Protein AF-A0A1F7YPP5-F1 (afdb_monomer_lite)

Organism: NCBI:txid1802500

Radius of gyration: 14.42 Å; chains: 1; bounding box: 36×29×38 Å

Sequence (121 aa):
MFKVLLLVLVIVVVASILSNGWLIFSPDFHYVAVKYGQMPGVHYLVVDLQESKTLFITSAEYDTPNDVKAGSFSPDSAKFAAVYHYSGPRTWIGVWDIKTGKLYTTRTRNHWTTSFSGVFY

Foldseek 3Di:
DVPLVVLLVVLVVVLVVVAPDDWAAQPVRQKIWGFDDDFQPIWTFIAGSNVRDTQETDDDPDPPGKDWDEKHAANVNQKIKIWIDDPAAKIKIWIAGSVNRDGPDIDIDSGDDHDCVPVRD

Secondary structure (DSSP, 8-state):
-HHHHHHHHHHHHHHHHH-SS--EE-TTSSEEEEEES-SS-BEEEEEETTTTEEEEE---SSSSS-EEEEEEE-TTSSEEEEEEE-SSS-EEEEEEETTT--EEEEEEESS-----TTT--

Structure (mmCIF, N/CA/C/O backbone):
data_AF-A0A1F7YPP5-F1
#
_entry.id   AF-A0A1F7YPP5-F1
#
loop_
_atom_site.group_PDB
_atom_site.id
_atom_site.type_symbol
_atom_site.label_atom_id
_atom_site.label_alt_id
_atom_site.label_comp_id
_atom_site.label_asym_id
_atom_site.label_entity_id
_atom_site.label_seq_id
_atom_site.pdbx_PDB_ins_code
_atom_site.Cartn_x
_atom_site.Cartn_y
_atom_site.Cartn_z
_atom_site.occupancy
_atom_site.B_iso_or_equiv
_atom_site.auth_seq_id
_atom_site.auth_comp_id
_atom_site.auth_asym_id
_atom_site.auth_atom_id
_atom_site.pdbx_PDB_model_num
ATOM 1 N N . MET A 1 1 ? -23.274 10.009 19.434 1.00 54.09 1 MET A N 1
ATOM 2 C CA . MET A 1 1 ? -23.164 9.018 18.337 1.00 54.09 1 MET A CA 1
ATOM 3 C C . MET A 1 1 ? -23.515 9.565 16.950 1.00 54.09 1 MET A C 1
ATOM 5 O O . MET A 1 1 ? -22.793 9.242 16.025 1.00 54.09 1 MET A O 1
ATOM 9 N N . PHE A 1 2 ? -24.521 10.433 16.767 1.00 44.00 2 PHE A N 1
ATOM 10 C CA . PHE A 1 2 ? -24.922 10.915 15.425 1.00 44.00 2 PHE A CA 1
ATOM 11 C C . PHE A 1 2 ? -23.927 11.840 14.682 1.00 44.00 2 PHE A C 1
ATOM 13 O O . PHE A 1 2 ? -23.939 11.875 13.457 1.00 44.00 2 PHE A O 1
ATOM 20 N N . LYS A 1 3 ? -23.045 12.575 15.378 1.00 42.25 3 LYS A N 1
ATOM 21 C CA . LYS A 1 3 ? -22.117 13.532 14.730 1.00 42.25 3 LYS A CA 1
ATOM 22 C C . LYS A 1 3 ? -20.931 12.883 14.000 1.00 42.25 3 LYS A C 1
ATOM 24 O O . LYS A 1 3 ? -20.472 13.434 13.009 1.00 42.25 3 LYS A O 1
ATOM 29 N N . VAL A 1 4 ? -20.452 11.730 14.472 1.00 50.81 4 VAL A N 1
ATOM 30 C CA . VAL A 1 4 ? -19.282 11.044 13.887 1.00 50.81 4 VAL A CA 1
ATOM 31 C C . VAL A 1 4 ? -19.657 10.390 12.556 1.00 50.81 4 VAL A C 1
ATOM 33 O O . VAL A 1 4 ? -18.947 10.551 11.572 1.00 50.81 4 VAL A O 1
ATOM 36 N N . LEU A 1 5 ? -20.837 9.762 12.491 1.00 50.28 5 LEU A N 1
ATOM 37 C CA . LEU A 1 5 ? -21.335 9.116 11.274 1.00 50.28 5 LEU A CA 1
ATOM 38 C C . LEU A 1 5 ? -21.503 10.107 10.107 1.00 50.28 5 LEU A C 1
ATOM 40 O O . LEU A 1 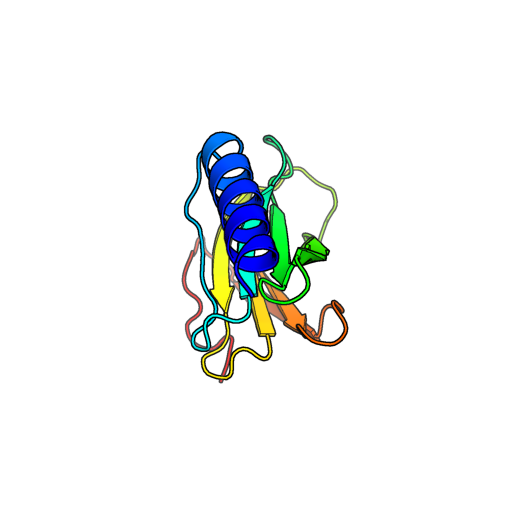5 ? -21.204 9.777 8.964 1.00 50.28 5 LEU A O 1
ATOM 44 N N . LEU A 1 6 ? -21.947 11.335 10.402 1.00 51.81 6 LEU A N 1
ATOM 45 C CA . LEU A 1 6 ? -22.148 12.375 9.391 1.00 51.81 6 LEU A CA 1
ATOM 46 C C . LEU A 1 6 ? -20.815 12.895 8.828 1.00 51.81 6 LEU A C 1
ATOM 48 O O . LEU A 1 6 ? -20.724 13.153 7.634 1.00 51.81 6 LEU A O 1
ATOM 52 N N . LEU A 1 7 ? -19.774 13.017 9.661 1.00 55.59 7 LEU A N 1
ATOM 53 C CA . LEU A 1 7 ? -18.461 13.508 9.229 1.00 55.59 7 LEU A CA 1
ATOM 54 C C . LEU A 1 7 ? -17.727 12.480 8.355 1.00 55.59 7 LEU A C 1
ATOM 56 O O . LEU A 1 7 ? -17.174 12.841 7.320 1.00 55.59 7 LEU A O 1
ATOM 60 N N . VAL A 1 8 ? -17.789 11.199 8.730 1.00 55.72 8 VAL A N 1
ATOM 61 C CA . VAL A 1 8 ? -17.232 10.088 7.941 1.00 55.72 8 VAL A CA 1
ATOM 62 C C . VAL A 1 8 ? -17.925 9.996 6.588 1.00 55.72 8 VAL A C 1
ATOM 64 O O . VAL A 1 8 ? -17.257 9.880 5.564 1.00 55.72 8 VAL A O 1
ATOM 67 N N . LEU A 1 9 ? -19.255 10.135 6.563 1.00 58.88 9 LEU A N 1
ATOM 68 C CA . LEU A 1 9 ? -20.013 10.183 5.319 1.00 58.88 9 LEU A CA 1
ATOM 69 C C . LEU A 1 9 ? -19.587 11.377 4.454 1.00 58.88 9 LEU A C 1
ATOM 71 O O . LEU A 1 9 ? -19.390 11.199 3.261 1.00 58.88 9 LEU A O 1
ATOM 75 N N . VAL A 1 10 ? -19.368 12.564 5.029 1.00 62.44 10 VAL A N 1
ATOM 76 C CA . VAL A 1 10 ? -18.877 13.732 4.275 1.00 62.44 10 VAL A CA 1
ATOM 77 C C . VAL A 1 10 ? -17.470 13.497 3.729 1.00 62.44 10 VAL A C 1
ATOM 79 O O . VAL A 1 10 ? -17.232 13.807 2.570 1.00 62.44 10 VAL A O 1
ATOM 82 N N . ILE A 1 11 ? -16.547 12.914 4.498 1.00 62.41 11 ILE A N 1
ATOM 83 C CA . ILE A 1 11 ? -15.185 12.629 4.020 1.00 62.41 11 ILE A CA 1
ATOM 84 C C . ILE A 1 11 ? -15.213 11.586 2.905 1.00 62.41 11 ILE A C 1
ATOM 86 O O . ILE A 1 11 ? -14.583 11.796 1.877 1.00 62.41 11 ILE A O 1
ATOM 90 N N . VAL A 1 12 ? -15.969 10.499 3.064 1.00 60.62 12 VAL A N 1
ATOM 91 C CA . VAL A 1 12 ? -16.088 9.448 2.044 1.00 60.62 12 VAL A CA 1
ATOM 92 C C . VAL A 1 12 ? -16.780 9.983 0.790 1.00 60.62 12 VAL A C 1
ATOM 94 O O . VAL A 1 12 ? -16.311 9.731 -0.316 1.00 60.62 12 VAL A O 1
ATOM 97 N N . VAL A 1 13 ? -17.842 10.780 0.944 1.00 62.81 13 VAL A N 1
ATOM 98 C CA . VAL A 1 13 ? -18.557 11.407 -0.173 1.00 62.81 13 VAL A CA 1
ATOM 99 C C . VAL A 1 13 ? -17.657 12.418 -0.881 1.00 62.81 13 VAL A C 1
ATOM 101 O O . VAL A 1 13 ? -17.483 12.314 -2.088 1.00 62.81 13 VAL A O 1
ATOM 104 N N . VAL A 1 14 ? -16.993 13.327 -0.166 1.00 63.53 14 VAL A N 1
ATOM 105 C CA . VAL A 1 14 ? -16.060 14.297 -0.764 1.00 63.53 14 VAL A CA 1
ATOM 106 C C . VAL A 1 14 ? -14.878 13.584 -1.421 1.00 63.53 14 VAL A C 1
ATOM 108 O O . VAL A 1 14 ? -14.535 13.900 -2.555 1.00 63.53 14 VAL A O 1
ATOM 111 N N . ALA A 1 15 ? -14.297 12.569 -0.782 1.00 60.03 15 ALA A N 1
ATOM 112 C CA . ALA A 1 15 ? -13.205 11.789 -1.355 1.00 60.03 15 ALA A CA 1
ATOM 113 C C . ALA A 1 15 ? -13.653 10.986 -2.590 1.00 60.03 15 ALA A C 1
ATOM 115 O O . ALA A 1 15 ? -12.881 10.856 -3.535 1.00 60.03 15 ALA A O 1
ATOM 116 N N . SER A 1 16 ? -14.901 10.511 -2.643 1.00 58.03 16 SER A N 1
ATOM 117 C CA . SER A 1 16 ? -15.481 9.864 -3.831 1.00 58.03 16 SER A CA 1
ATOM 118 C C . SER A 1 16 ? -15.852 10.844 -4.950 1.00 58.03 16 SER A C 1
ATOM 120 O O . SER A 1 16 ? -15.809 10.477 -6.115 1.00 58.03 16 SER A O 1
ATOM 122 N N . ILE A 1 17 ? -16.188 12.096 -4.620 1.00 58.41 17 ILE A N 1
ATOM 123 C CA . ILE A 1 17 ? -16.446 13.155 -5.609 1.00 58.41 17 ILE A CA 1
ATOM 124 C C . ILE A 1 17 ? -15.123 13.663 -6.201 1.00 58.41 17 ILE A C 1
ATOM 126 O O . ILE A 1 17 ? -15.062 14.015 -7.375 1.00 58.41 17 ILE A O 1
ATOM 130 N N . LEU A 1 18 ? -14.059 13.707 -5.392 1.00 54.12 18 LEU A N 1
ATOM 131 C CA . LEU A 1 18 ? -12.737 14.187 -5.801 1.00 54.12 18 LEU A CA 1
ATOM 132 C C . LEU A 1 18 ? -11.866 13.098 -6.437 1.00 54.12 18 LEU A C 1
ATOM 134 O O . LEU A 1 18 ? -11.007 13.407 -7.264 1.00 54.12 18 LEU A O 1
ATOM 138 N N . SER A 1 19 ? -12.066 11.832 -6.069 1.00 54.88 19 SER A N 1
ATOM 139 C CA . SER A 1 19 ? -11.422 10.711 -6.742 1.00 54.88 19 SER A CA 1
ATOM 140 C C . SER A 1 19 ? -12.327 10.227 -7.868 1.00 54.88 19 SER A C 1
ATOM 142 O O . SER A 1 19 ? -13.416 9.720 -7.642 1.00 54.88 19 SER A O 1
ATOM 144 N N . ASN A 1 20 ? -11.866 10.323 -9.113 1.00 56.19 20 ASN A N 1
ATOM 145 C CA . ASN A 1 20 ? -12.488 9.636 -10.252 1.00 56.19 20 ASN A CA 1
ATOM 146 C C . ASN A 1 20 ? -12.313 8.097 -10.145 1.00 56.19 20 ASN A C 1
ATOM 148 O O . ASN A 1 20 ? -11.962 7.437 -11.122 1.00 56.19 20 ASN A O 1
ATOM 152 N N . GLY A 1 21 ? -12.432 7.513 -8.947 1.00 59.75 21 GLY A N 1
ATOM 153 C CA . GLY A 1 21 ? -11.912 6.193 -8.624 1.00 59.75 21 GLY A CA 1
ATOM 154 C C . GLY A 1 21 ? -12.630 5.475 -7.483 1.00 59.75 21 GLY A C 1
ATOM 155 O O . GLY A 1 21 ? -13.349 6.050 -6.676 1.00 59.75 21 GLY A O 1
ATOM 156 N N . TRP A 1 22 ? -12.415 4.163 -7.462 1.00 70.00 22 TRP A N 1
ATOM 157 C CA . TRP A 1 22 ? -13.056 3.206 -6.571 1.00 70.00 22 TRP A CA 1
ATOM 158 C C . TRP A 1 22 ? -12.560 3.358 -5.129 1.00 70.00 22 TRP A C 1
ATOM 160 O O . TRP A 1 22 ? -11.351 3.376 -4.885 1.00 70.00 22 TRP A O 1
ATOM 170 N N . LEU A 1 23 ? -13.497 3.420 -4.182 1.00 87.56 23 LEU A N 1
ATOM 171 C CA . LEU A 1 23 ? -13.221 3.237 -2.758 1.00 87.56 23 LEU A CA 1
ATOM 172 C C . LEU A 1 23 ? -12.901 1.763 -2.498 1.00 87.56 23 LEU A C 1
ATOM 174 O O . LEU A 1 23 ? -13.597 0.878 -2.999 1.00 87.56 23 LEU A O 1
ATOM 178 N N . ILE A 1 24 ? -11.878 1.499 -1.692 1.00 92.62 24 ILE A N 1
ATOM 179 C CA . ILE A 1 24 ? -11.511 0.142 -1.282 1.00 92.62 24 ILE A CA 1
ATOM 180 C C . ILE A 1 24 ? -11.662 0.079 0.229 1.00 92.62 24 ILE A C 1
ATOM 182 O O . ILE A 1 24 ? -10.926 0.758 0.934 1.00 92.62 24 ILE A O 1
ATOM 186 N N . PHE A 1 25 ? -12.612 -0.702 0.731 1.00 94.44 25 PHE A N 1
ATOM 187 C CA . PHE A 1 25 ? -12.775 -0.909 2.169 1.00 94.44 25 PHE A CA 1
ATOM 188 C C . PHE A 1 25 ? -11.889 -2.058 2.650 1.00 94.44 25 PHE A C 1
ATOM 190 O O . PHE A 1 25 ? -11.687 -3.039 1.927 1.00 94.44 25 PHE A O 1
ATOM 197 N N . SER A 1 26 ? -11.366 -1.941 3.870 1.00 97.62 26 SER A N 1
ATOM 198 C CA . SER A 1 26 ? -10.767 -3.080 4.562 1.00 97.62 26 SER A CA 1
ATOM 199 C C . SER A 1 26 ? -11.841 -4.123 4.911 1.00 97.62 26 SER A C 1
ATOM 201 O O . SER A 1 26 ? -13.002 -3.752 5.096 1.00 97.62 26 SER A O 1
ATOM 203 N N . PRO A 1 27 ? -11.496 -5.422 5.013 1.00 97.56 27 PRO A N 1
ATOM 204 C CA . PRO A 1 27 ? -12.454 -6.480 5.362 1.00 97.56 27 PRO A CA 1
ATOM 205 C C . PRO A 1 27 ? -13.244 -6.251 6.659 1.00 97.56 27 PRO A C 1
ATOM 207 O O . PRO A 1 27 ? -14.399 -6.656 6.758 1.00 97.56 27 PRO A O 1
ATOM 210 N N . ASP A 1 28 ? -12.632 -5.593 7.643 1.00 97.25 28 ASP A N 1
ATOM 211 C CA . ASP A 1 28 ? -13.248 -5.213 8.924 1.00 97.25 28 ASP A CA 1
ATOM 212 C C . ASP A 1 28 ? -13.976 -3.856 8.894 1.00 97.25 28 ASP A C 1
ATOM 214 O 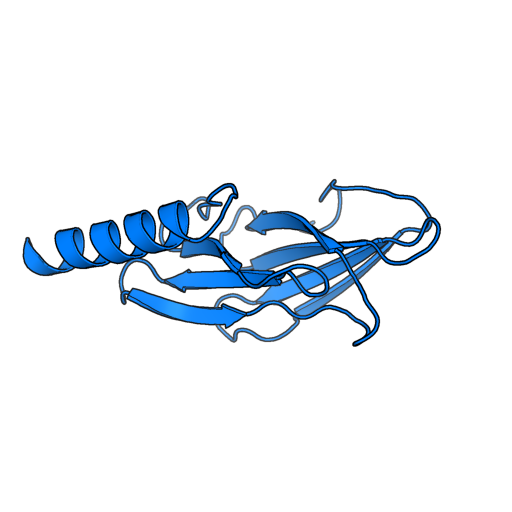O . ASP A 1 28 ? -14.530 -3.441 9.907 1.00 97.25 28 ASP A O 1
ATOM 218 N N . PHE A 1 29 ? -13.988 -3.163 7.750 1.00 94.31 29 PHE A N 1
ATOM 219 C CA . PHE A 1 29 ? -14.609 -1.849 7.543 1.00 94.31 29 PHE A CA 1
ATOM 220 C C . PHE A 1 29 ? -14.102 -0.723 8.458 1.00 94.31 29 PHE A C 1
ATOM 222 O O . PHE A 1 29 ? -14.755 0.315 8.575 1.00 94.31 29 PHE A O 1
ATOM 229 N N . HIS A 1 30 ? -12.930 -0.876 9.075 1.00 95.44 30 HIS A N 1
ATOM 230 C CA . HIS A 1 30 ? -12.305 0.202 9.845 1.00 95.44 30 HIS A CA 1
ATOM 231 C C . HIS A 1 30 ? -11.536 1.193 8.972 1.00 95.44 30 HIS A C 1
ATOM 233 O O . HIS A 1 30 ? -11.360 2.350 9.360 1.00 95.44 30 HIS A O 1
ATOM 239 N N . TYR A 1 31 ? -11.113 0.771 7.780 1.00 95.56 31 TYR A N 1
ATOM 240 C CA . TYR A 1 31 ? -10.289 1.578 6.895 1.00 95.56 31 TYR A CA 1
ATOM 241 C C . TYR A 1 31 ? -10.889 1.680 5.498 1.00 95.56 31 TYR A C 1
ATOM 243 O O . TYR A 1 31 ? -11.545 0.763 4.997 1.00 95.56 31 TYR A O 1
ATOM 251 N N . VAL A 1 32 ? -10.607 2.799 4.838 1.00 94.38 32 VAL A N 1
ATOM 252 C CA . VAL A 1 32 ? -10.855 2.974 3.408 1.00 94.38 32 VAL A CA 1
ATOM 253 C C . VAL A 1 32 ? -9.592 3.486 2.732 1.00 94.38 32 VAL A C 1
ATOM 255 O O . V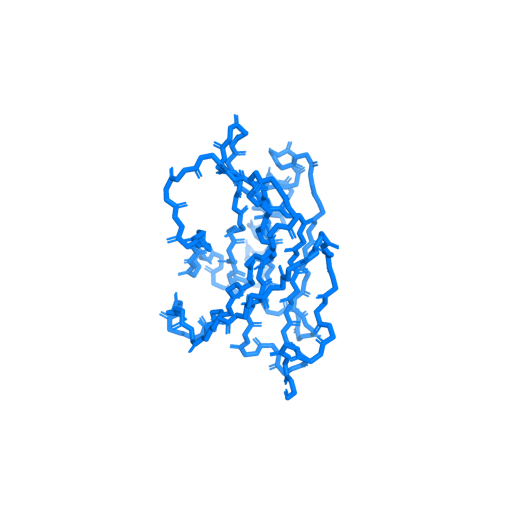AL A 1 32 ? -8.910 4.369 3.250 1.00 94.38 32 VAL A O 1
ATOM 258 N N . ALA A 1 33 ? -9.270 2.931 1.569 1.00 94.25 33 ALA A N 1
ATOM 259 C CA . ALA A 1 33 ? -8.267 3.481 0.678 1.00 94.25 33 ALA A CA 1
ATOM 260 C C . ALA A 1 33 ? -8.952 4.198 -0.486 1.00 94.25 33 ALA A C 1
ATOM 262 O O . ALA A 1 33 ? -9.869 3.660 -1.113 1.00 94.25 33 ALA A O 1
ATOM 263 N N . VAL A 1 34 ? -8.488 5.408 -0.778 1.00 89.38 34 VAL A N 1
ATOM 264 C CA . VAL A 1 34 ? -9.031 6.268 -1.832 1.00 89.38 34 VAL A CA 1
ATOM 265 C C . VAL A 1 34 ? -7.908 6.688 -2.761 1.00 89.38 34 VAL A C 1
ATOM 267 O O . VAL A 1 34 ? -6.840 7.078 -2.291 1.00 89.38 34 VAL A O 1
ATOM 270 N N . LYS A 1 35 ? -8.126 6.622 -4.079 1.00 88.19 35 LYS A N 1
ATOM 271 C CA . LYS A 1 35 ? -7.147 7.172 -5.024 1.00 88.19 35 LYS A CA 1
ATOM 272 C C . LYS A 1 35 ? -7.011 8.680 -4.806 1.00 88.19 35 LYS A C 1
ATOM 274 O O . LYS A 1 35 ? -8.004 9.397 -4.771 1.00 88.19 35 LYS A O 1
ATOM 279 N N . TYR A 1 36 ? -5.781 9.150 -4.679 1.00 83.38 36 TYR A N 1
ATOM 280 C CA . TYR A 1 36 ? -5.429 10.526 -4.361 1.00 83.38 36 TYR A CA 1
ATOM 281 C C . TYR A 1 36 ? -4.331 11.023 -5.306 1.00 83.38 36 TYR A C 1
ATOM 283 O O . TYR A 1 36 ? -3.405 10.281 -5.630 1.00 83.38 36 TYR A O 1
ATOM 291 N N . GLY A 1 37 ? -4.423 12.286 -5.724 1.00 79.25 37 GLY A N 1
ATOM 292 C CA . GLY A 1 37 ? -3.481 12.920 -6.650 1.00 79.25 37 GLY A CA 1
ATOM 293 C C . GLY A 1 37 ? -3.995 13.008 -8.090 1.00 79.25 37 GLY A C 1
ATOM 294 O O . GLY A 1 37 ? -5.121 12.621 -8.400 1.00 79.25 37 GLY A O 1
ATOM 295 N N . GLN A 1 38 ? -3.158 13.556 -8.967 1.00 78.00 38 GLN A N 1
ATOM 296 C CA . GLN A 1 38 ? -3.395 13.673 -10.409 1.00 78.00 38 GLN A CA 1
ATOM 297 C C . GLN A 1 38 ? -2.278 12.940 -11.154 1.00 78.00 38 GLN A C 1
ATOM 299 O O . GLN A 1 38 ? -1.210 12.708 -10.595 1.00 78.00 38 GLN A O 1
ATOM 304 N N . MET A 1 39 ? -2.515 12.547 -12.406 1.00 70.94 39 MET A N 1
ATOM 305 C CA . MET A 1 39 ? -1.462 11.921 -13.208 1.00 70.94 39 MET A CA 1
ATOM 306 C C . MET A 1 39 ? -0.430 12.960 -13.687 1.00 70.94 39 MET A C 1
ATOM 308 O O . MET A 1 39 ? -0.837 14.044 -14.110 1.00 70.94 39 MET A O 1
ATOM 312 N N . PRO A 1 40 ? 0.875 12.617 -13.721 1.00 72.25 40 PRO A N 1
ATOM 313 C CA . PRO A 1 40 ? 1.490 11.417 -13.139 1.00 72.25 40 PRO A CA 1
ATOM 314 C C . PRO A 1 40 ? 1.622 11.534 -11.606 1.00 72.25 40 PRO A C 1
ATOM 316 O O . PRO A 1 40 ? 1.788 12.634 -11.092 1.00 72.25 40 PRO A O 1
ATOM 319 N N . GLY A 1 41 ? 1.599 10.407 -10.882 1.00 79.75 41 GLY A N 1
ATOM 320 C CA . GLY A 1 41 ? 1.732 10.411 -9.411 1.00 79.75 41 GLY A CA 1
ATOM 321 C C . GLY A 1 41 ? 0.416 10.257 -8.643 1.00 79.75 41 GLY A C 1
ATOM 322 O O . GLY A 1 41 ? 0.220 10.857 -7.588 1.00 79.75 41 GLY A O 1
ATOM 323 N N . VAL A 1 42 ? -0.506 9.447 -9.170 1.00 87.69 42 VAL A N 1
ATOM 324 C CA . VAL A 1 42 ? -1.683 9.009 -8.409 1.00 87.69 42 VAL A CA 1
ATOM 325 C C . VAL A 1 42 ? -1.248 7.938 -7.408 1.00 87.69 42 VAL A C 1
ATOM 327 O O . VAL A 1 42 ? -0.549 6.995 -7.770 1.00 87.69 42 VAL A O 1
ATOM 330 N N . HIS A 1 43 ? -1.707 8.063 -6.167 1.00 91.75 43 HIS A N 1
ATOM 331 C CA . HIS A 1 43 ? -1.430 7.166 -5.043 1.00 91.75 43 HIS A CA 1
ATOM 332 C C . HIS A 1 43 ? -2.738 6.779 -4.336 1.00 91.75 43 HIS A C 1
ATOM 334 O O . HIS A 1 43 ? -3.818 7.180 -4.765 1.00 91.75 43 HIS A O 1
ATOM 340 N N . TYR A 1 44 ? -2.667 6.004 -3.253 1.00 93.00 44 TYR A N 1
ATOM 341 C CA . TYR A 1 44 ? -3.790 5.815 -2.336 1.00 93.00 44 TYR A CA 1
ATOM 342 C C . TYR A 1 44 ? -3.568 6.570 -1.029 1.00 93.00 44 TYR A C 1
ATOM 344 O O . TYR A 1 44 ? -2.517 6.446 -0.401 1.00 93.00 44 TYR A O 1
ATOM 352 N N . LEU A 1 45 ? -4.592 7.306 -0.611 1.00 93.00 45 LEU A N 1
ATOM 353 C CA . LEU A 1 45 ? -4.782 7.785 0.750 1.00 93.00 45 LEU A CA 1
ATOM 354 C C . LEU A 1 45 ? -5.464 6.673 1.549 1.00 93.00 45 LEU A C 1
ATOM 356 O O . LEU A 1 45 ? -6.549 6.241 1.162 1.00 93.00 45 LEU A O 1
ATOM 360 N N . VAL A 1 46 ? -4.862 6.219 2.645 1.00 95.19 46 VAL A N 1
ATOM 361 C CA . VAL A 1 46 ? -5.480 5.244 3.553 1.00 95.19 46 VAL A CA 1
ATOM 362 C C . VAL A 1 46 ? -5.998 5.978 4.782 1.00 95.19 46 VAL A C 1
ATOM 364 O O . VAL A 1 46 ? -5.251 6.694 5.449 1.00 95.19 46 VAL A O 1
ATOM 367 N N . VAL A 1 47 ? -7.288 5.824 5.060 1.00 93.50 47 VAL A N 1
ATOM 368 C CA . VAL A 1 47 ? -8.034 6.591 6.060 1.00 93.50 47 VAL A CA 1
ATOM 369 C C . VAL A 1 47 ? -8.639 5.645 7.084 1.00 93.50 47 VAL A C 1
ATOM 371 O O . VAL A 1 47 ? -9.219 4.622 6.727 1.00 93.50 47 VAL A O 1
ATOM 374 N N . ASP A 1 48 ? -8.523 6.019 8.351 1.00 93.12 48 ASP A N 1
ATOM 375 C CA . ASP A 1 48 ? -9.260 5.434 9.465 1.00 93.12 48 ASP A CA 1
ATOM 376 C C . ASP A 1 48 ? -10.654 6.059 9.534 1.00 93.12 48 ASP A C 1
ATOM 378 O O . ASP A 1 48 ? -10.800 7.277 9.685 1.00 93.12 48 ASP A O 1
ATOM 382 N N . LEU A 1 49 ? -11.680 5.222 9.388 1.00 87.38 49 LEU A N 1
ATOM 383 C CA . LEU A 1 49 ? -13.074 5.651 9.364 1.00 87.38 49 LEU A CA 1
ATOM 384 C C . LEU A 1 49 ? -13.601 5.983 10.760 1.00 87.38 49 LEU A C 1
ATOM 386 O O . LEU A 1 49 ? -14.474 6.836 10.883 1.00 87.38 49 LEU A O 1
ATOM 390 N N . GLN A 1 50 ? -13.088 5.356 11.818 1.00 87.94 50 GLN A N 1
ATOM 391 C CA . GLN A 1 50 ? -13.547 5.628 13.178 1.00 87.94 50 GLN A CA 1
ATOM 392 C C . GLN A 1 50 ? -13.031 6.984 13.663 1.00 87.94 50 GLN A C 1
ATOM 394 O O . GLN A 1 50 ? -13.787 7.786 14.214 1.00 87.94 50 GLN A O 1
ATOM 399 N N . GLU A 1 51 ? -11.745 7.242 13.442 1.00 86.44 51 GLU A N 1
ATOM 400 C CA . GLU A 1 51 ? -11.082 8.471 13.868 1.00 86.44 51 GLU A CA 1
ATOM 401 C C . GLU A 1 51 ? -11.156 9.591 12.822 1.00 86.44 51 GLU A C 1
ATOM 403 O O . GLU A 1 51 ? -10.799 10.731 13.117 1.00 86.44 51 GLU A O 1
ATOM 408 N N . SER A 1 52 ? -11.637 9.299 11.607 1.00 82.75 52 SER A N 1
ATOM 409 C CA . SER A 1 52 ? -11.683 10.254 10.489 1.00 82.75 52 SER A CA 1
ATOM 410 C C . SER A 1 52 ? -10.312 10.868 10.168 1.00 82.75 52 SER A C 1
ATOM 412 O O . SER A 1 52 ? -10.214 12.045 9.816 1.00 82.75 52 SER A O 1
ATOM 414 N N . LYS A 1 53 ? -9.237 10.080 10.297 1.00 85.88 53 LYS A N 1
ATOM 415 C CA . LYS A 1 53 ? -7.855 10.535 10.083 1.00 85.88 53 LYS A CA 1
ATOM 416 C C . LYS A 1 53 ? -7.202 9.807 8.919 1.00 85.88 53 LYS A C 1
ATOM 418 O O . LYS A 1 53 ? -7.394 8.610 8.721 1.00 85.88 53 LYS A O 1
ATOM 423 N N . THR A 1 54 ? -6.367 10.524 8.176 1.00 90.06 54 THR A N 1
ATOM 424 C CA . THR A 1 54 ? -5.437 9.881 7.243 1.00 90.06 54 THR A CA 1
ATOM 425 C C . THR A 1 54 ? -4.358 9.160 8.040 1.00 90.06 54 THR A C 1
ATOM 427 O O . THR A 1 54 ? -3.720 9.769 8.896 1.00 90.06 54 THR A O 1
ATOM 430 N N . LEU A 1 55 ? -4.144 7.881 7.742 1.00 95.19 55 LEU A N 1
ATOM 431 C CA . LEU A 1 55 ? -3.053 7.095 8.309 1.00 95.19 55 LEU A CA 1
ATOM 432 C C . LEU A 1 55 ? -1.758 7.330 7.532 1.00 95.19 55 LEU A C 1
ATOM 434 O O . LEU A 1 55 ? -0.730 7.649 8.122 1.00 95.19 55 LEU A O 1
ATOM 438 N N . PHE A 1 56 ? -1.814 7.194 6.206 1.00 95.75 56 PHE A N 1
ATOM 439 C CA . PHE A 1 56 ? -0.681 7.429 5.314 1.00 95.75 56 PHE A CA 1
ATOM 440 C C . PHE A 1 56 ? -1.140 7.592 3.860 1.00 95.75 56 PHE A C 1
ATOM 442 O O . PHE A 1 56 ? -2.275 7.272 3.497 1.00 95.75 56 PHE A O 1
ATOM 449 N N . ILE A 1 57 ? -0.218 8.068 3.024 1.00 93.81 57 ILE A N 1
ATOM 450 C CA . ILE A 1 57 ? -0.316 8.018 1.565 1.00 93.81 57 ILE A CA 1
ATOM 451 C C . ILE A 1 57 ? 0.712 6.993 1.091 1.00 93.81 57 ILE A C 1
ATOM 453 O O . ILE A 1 57 ? 1.864 7.020 1.523 1.00 93.81 57 ILE A O 1
ATOM 457 N N . THR A 1 58 ? 0.309 6.064 0.230 1.00 96.12 58 THR A N 1
ATOM 458 C CA . THR A 1 58 ? 1.243 5.097 -0.360 1.00 96.12 58 THR A CA 1
ATOM 459 C C . THR A 1 58 ? 2.268 5.805 -1.242 1.00 96.12 58 THR A C 1
ATOM 461 O O . THR A 1 58 ? 1.911 6.748 -1.940 1.00 96.12 58 THR A O 1
ATOM 464 N N . SER A 1 59 ? 3.493 5.295 -1.312 1.00 94.56 59 SER A N 1
ATOM 465 C CA . SER A 1 59 ? 4.534 5.787 -2.222 1.00 94.56 59 SER A CA 1
ATOM 466 C C . SER A 1 59 ? 4.853 4.768 -3.316 1.00 94.56 59 SER A C 1
ATOM 468 O O . SER A 1 59 ? 4.591 3.576 -3.160 1.00 94.56 59 SER A O 1
ATOM 470 N N . ALA A 1 60 ? 5.421 5.226 -4.429 1.00 94.31 60 ALA A N 1
ATOM 471 C CA . ALA A 1 60 ? 6.025 4.344 -5.423 1.00 94.31 60 ALA A CA 1
ATOM 472 C C . ALA A 1 60 ? 7.501 4.064 -5.053 1.00 94.31 60 ALA A C 1
ATOM 474 O O . ALA A 1 60 ? 8.029 4.650 -4.110 1.00 94.31 60 ALA A O 1
ATOM 475 N N . GLU A 1 61 ? 8.173 3.166 -5.773 1.00 95.19 61 GLU A N 1
ATOM 476 C CA . GLU A 1 61 ? 9.601 2.862 -5.565 1.00 95.19 61 GLU A CA 1
ATOM 477 C C . GLU A 1 61 ? 10.533 3.992 -6.017 1.00 95.19 61 GLU A C 1
ATOM 479 O O . GLU A 1 61 ? 11.541 4.271 -5.376 1.00 95.19 61 GLU A O 1
ATOM 484 N N . TYR A 1 62 ? 10.191 4.620 -7.141 1.00 91.75 62 TYR A N 1
ATOM 485 C CA . TYR A 1 62 ? 10.934 5.710 -7.761 1.00 91.75 62 TYR A CA 1
ATOM 486 C C . TYR A 1 62 ? 10.024 6.912 -8.000 1.00 91.75 62 TYR A C 1
ATOM 488 O O . TYR A 1 62 ? 8.866 6.738 -8.392 1.00 91.75 62 TYR A O 1
ATOM 496 N N . ASP A 1 63 ? 10.603 8.108 -7.898 1.00 86.00 63 ASP A N 1
ATOM 497 C CA . ASP A 1 63 ? 9.937 9.396 -8.147 1.00 86.00 63 ASP A CA 1
ATOM 498 C C . ASP A 1 63 ? 9.753 9.714 -9.644 1.00 86.00 63 ASP A C 1
ATOM 500 O O . ASP A 1 63 ? 9.297 10.790 -10.028 1.00 86.00 63 ASP A O 1
ATOM 504 N N . THR A 1 64 ? 10.093 8.774 -10.529 1.00 86.00 64 THR A N 1
ATOM 505 C CA . THR A 1 64 ? 9.765 8.868 -11.955 1.00 86.00 64 THR A CA 1
ATOM 506 C C . THR A 1 64 ? 8.255 8.743 -12.174 1.00 86.00 64 THR A C 1
ATOM 508 O O . THR A 1 64 ? 7.588 8.056 -11.388 1.00 86.00 64 THR A O 1
ATOM 511 N N . PRO A 1 65 ? 7.708 9.301 -13.274 1.00 86.00 65 PRO A N 1
ATOM 512 C CA . PRO A 1 65 ? 6.307 9.121 -13.627 1.00 86.00 65 PRO A CA 1
ATOM 513 C C . PRO A 1 65 ? 5.875 7.656 -13.535 1.00 86.00 65 PRO A C 1
ATOM 515 O O . PRO A 1 65 ? 6.484 6.764 -14.128 1.00 86.00 65 PRO A O 1
ATOM 518 N N . ASN A 1 66 ? 4.826 7.422 -12.760 1.00 86.88 66 ASN A N 1
ATOM 519 C CA . ASN A 1 66 ? 4.258 6.110 -12.505 1.00 86.88 66 ASN A CA 1
ATOM 520 C C . ASN A 1 66 ? 2.734 6.219 -12.437 1.00 86.88 66 ASN A C 1
ATOM 522 O O . ASN A 1 66 ? 2.170 7.313 -12.312 1.00 86.88 66 ASN A O 1
ATOM 526 N N . ASP A 1 67 ? 2.084 5.067 -12.545 1.00 83.75 67 ASP A N 1
ATOM 527 C CA . ASP A 1 67 ? 0.634 4.962 -12.468 1.00 83.75 67 ASP A CA 1
ATOM 528 C C . ASP A 1 67 ? 0.225 3.864 -11.483 1.00 83.75 67 ASP A C 1
ATOM 530 O O . ASP A 1 67 ? 0.569 2.690 -11.674 1.00 83.75 67 ASP A O 1
ATOM 534 N N . VAL A 1 68 ? -0.521 4.241 -10.438 1.00 91.44 68 VAL A N 1
ATOM 535 C CA . VAL A 1 68 ? -1.117 3.281 -9.510 1.00 91.44 68 VAL A CA 1
ATOM 536 C C . VAL A 1 68 ? -2.336 2.610 -10.145 1.00 91.44 68 VAL A C 1
ATOM 538 O O . VAL A 1 68 ? -3.397 3.198 -10.396 1.00 91.44 68 VAL A O 1
ATOM 541 N N . LYS A 1 69 ? -2.205 1.311 -10.388 1.00 91.38 69 LYS A N 1
ATOM 542 C CA . LYS A 1 69 ? -3.208 0.534 -11.115 1.00 91.38 69 LYS A CA 1
ATOM 543 C C . LYS A 1 69 ? -4.248 -0.088 -10.195 1.00 91.38 69 LYS A C 1
ATOM 545 O O . LYS A 1 69 ? -5.430 -0.056 -10.525 1.00 91.38 69 LYS A O 1
ATOM 550 N N . ALA A 1 70 ? -3.835 -0.597 -9.037 1.00 94.19 70 ALA A N 1
ATOM 551 C CA . ALA A 1 70 ? -4.711 -1.324 -8.120 1.00 94.19 70 ALA A CA 1
ATOM 552 C C . ALA A 1 70 ? -4.280 -1.158 -6.658 1.00 94.19 70 ALA A C 1
ATOM 554 O O . ALA A 1 70 ? -3.117 -0.867 -6.383 1.00 94.19 70 ALA A O 1
ATOM 555 N N . GLY A 1 71 ? -5.230 -1.339 -5.742 1.00 96.00 71 GLY A N 1
ATOM 556 C CA . GLY A 1 71 ? -5.027 -1.367 -4.295 1.00 96.00 71 GLY A CA 1
ATOM 557 C C . GLY A 1 71 ? -5.772 -2.556 -3.683 1.00 96.00 71 GLY A C 1
ATOM 558 O O . GLY A 1 71 ? -6.742 -3.027 -4.276 1.00 96.00 71 GLY A O 1
ATOM 559 N N . SER A 1 72 ? -5.329 -3.060 -2.535 1.00 97.50 72 SER A N 1
ATOM 560 C CA . SER A 1 72 ? -6.063 -4.074 -1.766 1.00 97.50 72 SER A CA 1
ATOM 561 C C . SER A 1 72 ? -5.638 -4.044 -0.309 1.00 97.50 72 SER A C 1
ATOM 563 O O . SER A 1 72 ? -4.453 -3.904 -0.014 1.00 97.50 72 SER A O 1
ATOM 565 N N . PHE A 1 73 ? -6.585 -4.247 0.600 1.00 98.12 73 PHE A N 1
ATOM 566 C CA . PHE A 1 73 ? -6.258 -4.621 1.973 1.00 98.12 73 PHE A CA 1
ATOM 567 C C . PHE A 1 73 ? -5.894 -6.104 2.043 1.00 98.12 73 PHE A C 1
ATOM 569 O O . PHE A 1 73 ? -6.337 -6.899 1.204 1.00 98.12 73 PHE A O 1
ATOM 576 N N . SER A 1 74 ? -5.076 -6.468 3.029 1.00 98.31 74 SER A N 1
ATOM 577 C CA . SER A 1 74 ? -4.885 -7.864 3.412 1.00 98.31 74 SER A CA 1
ATOM 578 C C . SER A 1 74 ? -6.167 -8.433 4.037 1.00 98.31 74 SER A C 1
ATOM 580 O O . SER A 1 74 ? -6.970 -7.670 4.577 1.00 98.31 74 SER A O 1
ATOM 582 N N . PRO A 1 75 ? -6.368 -9.765 4.013 1.00 97.69 75 PRO A N 1
ATOM 583 C CA . PRO A 1 75 ? -7.554 -10.391 4.607 1.00 97.69 75 PRO A CA 1
ATOM 584 C C . PRO A 1 75 ? -7.743 -10.109 6.106 1.00 97.69 75 PRO A C 1
ATOM 586 O O . PRO A 1 75 ? -8.868 -10.117 6.589 1.00 97.69 75 PRO A O 1
ATOM 589 N N . ASP A 1 76 ? -6.650 -9.850 6.829 1.00 97.88 76 ASP A N 1
ATOM 590 C CA . ASP A 1 76 ? -6.630 -9.509 8.258 1.00 97.88 76 ASP A CA 1
ATOM 591 C C . ASP A 1 76 ? -6.732 -7.995 8.534 1.00 97.88 76 ASP A C 1
ATOM 593 O O . ASP A 1 76 ? -6.535 -7.572 9.671 1.00 97.88 76 ASP A O 1
ATOM 597 N N . SER A 1 77 ? -6.972 -7.1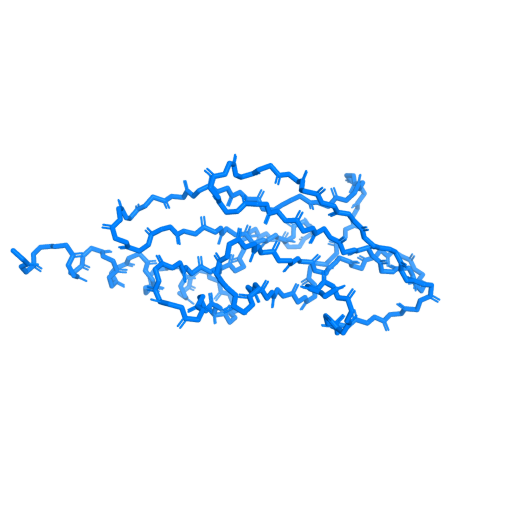69 7.506 1.00 98.19 77 SER A N 1
ATOM 598 C CA . SER A 1 77 ? -6.986 -5.696 7.567 1.00 98.19 77 SER A CA 1
ATOM 599 C C . SER A 1 77 ? -5.699 -5.033 8.081 1.00 98.19 77 SER A C 1
ATOM 601 O O . SER A 1 77 ? -5.658 -3.813 8.219 1.00 98.19 77 SER A O 1
ATOM 603 N N . ALA A 1 78 ? -4.625 -5.780 8.343 1.00 98.38 78 ALA A N 1
ATOM 604 C CA . ALA A 1 78 ? -3.420 -5.236 8.966 1.00 98.38 78 ALA A CA 1
ATOM 605 C C . ALA A 1 78 ? -2.480 -4.540 7.972 1.00 98.38 78 ALA A C 1
ATOM 607 O O . ALA A 1 78 ? -1.546 -3.845 8.382 1.00 98.38 78 ALA A O 1
ATOM 608 N N . LYS A 1 79 ? -2.672 -4.752 6.665 1.00 98.69 79 LYS A N 1
ATOM 609 C CA . LYS A 1 79 ? -1.800 -4.236 5.604 1.00 98.69 79 LYS A CA 1
ATOM 610 C C . LYS A 1 79 ? -2.613 -3.693 4.438 1.00 98.69 79 LYS A C 1
ATOM 612 O O . LYS A 1 79 ? -3.715 -4.158 4.156 1.00 98.69 79 LYS A O 1
ATOM 617 N N . PHE A 1 80 ? -2.018 -2.759 3.708 1.00 98.50 80 PHE A N 1
ATOM 618 C CA . PHE A 1 80 ? -2.514 -2.309 2.411 1.00 98.50 80 PHE A CA 1
ATOM 619 C C . PHE A 1 80 ? -1.430 -2.489 1.359 1.00 98.50 80 PHE A C 1
ATOM 621 O O . PHE A 1 80 ? -0.278 -2.132 1.591 1.00 98.50 80 PHE A O 1
ATOM 628 N N . ALA A 1 81 ? -1.787 -3.031 0.201 1.00 98.44 81 ALA A N 1
ATOM 629 C CA . ALA A 1 81 ? -0.897 -3.151 -0.939 1.00 98.44 81 ALA A CA 1
ATOM 630 C C . ALA A 1 81 ? -1.362 -2.246 -2.077 1.00 98.44 81 ALA A C 1
ATOM 632 O O . ALA A 1 81 ? -2.560 -2.114 -2.324 1.00 98.44 81 ALA A O 1
ATOM 633 N N . ALA A 1 82 ? -0.409 -1.668 -2.803 1.00 97.25 82 ALA A N 1
ATOM 634 C CA . ALA A 1 82 ? -0.675 -0.877 -3.997 1.00 97.25 82 ALA A CA 1
ATOM 635 C C . ALA A 1 82 ? 0.259 -1.291 -5.132 1.00 97.25 82 ALA A C 1
ATOM 637 O O . ALA A 1 82 ? 1.453 -1.518 -4.930 1.00 97.25 82 ALA A O 1
ATOM 638 N N . VAL A 1 83 ? -0.313 -1.390 -6.329 1.00 96.50 83 VAL A N 1
ATOM 639 C CA . VAL A 1 83 ? 0.373 -1.809 -7.548 1.00 96.50 83 VAL A CA 1
ATOM 640 C C . VAL A 1 83 ? 0.700 -0.591 -8.388 1.00 96.50 83 VAL A C 1
ATOM 642 O O . VAL A 1 83 ? -0.206 0.109 -8.839 1.00 96.50 83 VAL A O 1
ATOM 645 N N . TYR A 1 84 ? 1.983 -0.395 -8.655 1.00 95.38 84 TYR A N 1
ATOM 646 C CA . TYR A 1 84 ? 2.513 0.670 -9.489 1.00 95.38 84 TYR A CA 1
ATOM 647 C C . TYR A 1 84 ? 3.081 0.101 -10.778 1.00 95.38 84 TYR A C 1
ATOM 649 O O . TYR A 1 84 ? 3.821 -0.886 -10.777 1.00 95.38 84 TYR A O 1
ATOM 657 N N . HIS A 1 85 ? 2.740 0.746 -11.885 1.00 92.44 85 HIS A N 1
ATOM 658 C CA . HIS A 1 85 ? 3.302 0.440 -13.188 1.00 92.44 85 HIS A CA 1
ATOM 659 C C . HIS A 1 85 ? 4.249 1.557 -13.629 1.00 92.44 85 HIS A C 1
ATOM 661 O O . HIS A 1 85 ? 3.902 2.739 -13.551 1.00 92.44 85 HIS A O 1
ATOM 667 N N . TYR A 1 86 ? 5.426 1.163 -14.108 1.00 89.25 86 TYR A N 1
ATOM 668 C CA . TYR A 1 86 ? 6.437 2.056 -14.679 1.00 89.25 86 TYR A CA 1
ATOM 669 C C . TYR A 1 86 ? 6.442 1.954 -16.207 1.00 89.25 86 TYR A C 1
ATOM 671 O O . TYR A 1 86 ? 5.654 1.216 -16.791 1.00 89.25 86 TYR A O 1
ATOM 679 N N . SER A 1 87 ? 7.308 2.695 -16.894 1.00 86.19 87 SER A N 1
ATOM 680 C CA . SER A 1 87 ? 7.525 2.451 -18.321 1.00 86.19 87 SER A CA 1
ATOM 681 C C . SER A 1 87 ? 8.053 1.023 -18.561 1.00 86.19 87 SER A C 1
ATOM 683 O O . SER A 1 87 ? 8.838 0.484 -17.779 1.00 86.19 87 SER A O 1
ATOM 685 N N . GLY A 1 88 ? 7.606 0.392 -19.651 1.00 86.44 88 GLY A N 1
ATOM 686 C CA . GLY A 1 88 ? 7.938 -1.004 -19.963 1.00 86.44 88 GLY A CA 1
ATOM 687 C C . GLY A 1 88 ? 7.080 -2.022 -19.195 1.00 86.44 88 GLY A C 1
ATOM 688 O O . GLY A 1 88 ? 6.023 -1.668 -18.688 1.00 86.44 88 GLY A O 1
ATOM 689 N N . PRO A 1 89 ? 7.485 -3.301 -19.122 1.00 87.44 89 PRO A N 1
ATOM 690 C CA . PRO A 1 89 ? 6.668 -4.369 -18.539 1.00 87.44 89 PRO A CA 1
ATOM 691 C C . PRO A 1 89 ? 6.792 -4.469 -17.010 1.00 87.44 89 PRO A C 1
ATOM 693 O O . PRO A 1 89 ? 6.432 -5.489 -16.439 1.00 87.44 89 PRO A O 1
ATOM 696 N N . ARG A 1 90 ? 7.368 -3.479 -16.324 1.00 91.62 90 ARG A N 1
ATOM 697 C CA . ARG A 1 90 ? 7.719 -3.606 -14.906 1.00 91.62 90 ARG A CA 1
ATOM 698 C C . ARG A 1 90 ? 6.588 -3.122 -14.002 1.00 91.62 90 ARG A C 1
ATOM 700 O O . ARG A 1 90 ? 6.220 -1.947 -14.018 1.00 91.62 90 ARG A O 1
ATOM 707 N N . THR A 1 91 ? 6.141 -4.010 -13.122 1.00 95.56 91 THR A N 1
ATOM 708 C CA . THR A 1 91 ? 5.242 -3.691 -12.014 1.00 95.56 91 THR A CA 1
ATOM 709 C C . THR A 1 91 ? 5.985 -3.794 -10.687 1.00 95.56 91 THR A C 1
ATOM 711 O O . THR A 1 91 ? 6.637 -4.800 -10.409 1.00 95.56 91 THR A O 1
ATOM 714 N N . TRP A 1 92 ? 5.829 -2.778 -9.845 1.00 96.88 92 TRP A N 1
ATOM 715 C CA . TRP A 1 92 ? 6.245 -2.804 -8.446 1.00 96.88 92 TRP A CA 1
ATOM 716 C C . TRP A 1 92 ? 5.015 -2.788 -7.545 1.00 96.88 92 TRP A C 1
ATOM 718 O O . TRP A 1 92 ? 4.041 -2.087 -7.812 1.00 96.88 92 TRP A O 1
ATOM 728 N N . ILE A 1 93 ? 5.051 -3.572 -6.478 1.00 98.00 93 ILE A N 1
ATOM 729 C CA . ILE A 1 93 ? 3.986 -3.671 -5.490 1.00 98.00 93 ILE A CA 1
ATOM 730 C C . ILE A 1 93 ? 4.599 -3.331 -4.143 1.00 98.00 93 ILE A C 1
ATOM 732 O O . ILE A 1 93 ? 5.463 -4.062 -3.658 1.00 98.00 93 ILE A O 1
ATOM 736 N N . GLY A 1 94 ? 4.142 -2.239 -3.543 1.00 98.25 94 GLY A N 1
ATOM 737 C CA . GLY A 1 94 ? 4.438 -1.926 -2.152 1.00 98.25 94 GLY A CA 1
ATOM 738 C C . GLY A 1 94 ? 3.364 -2.510 -1.243 1.00 98.25 94 GLY A C 1
ATOM 739 O O . GLY A 1 94 ? 2.197 -2.600 -1.633 1.00 98.25 94 GLY A O 1
ATOM 740 N N . VAL A 1 95 ? 3.759 -2.908 -0.038 1.00 98.62 95 VAL A N 1
ATOM 741 C CA . VAL A 1 95 ? 2.857 -3.340 1.032 1.00 98.62 95 VAL A CA 1
ATOM 742 C C . VAL A 1 95 ? 3.193 -2.535 2.275 1.00 98.62 95 VAL A C 1
ATOM 744 O O . VAL A 1 95 ? 4.325 -2.592 2.745 1.00 98.62 95 VAL A O 1
ATOM 747 N N . TRP A 1 96 ? 2.223 -1.806 2.811 1.00 98.75 96 TRP A N 1
ATOM 748 C CA . TRP A 1 96 ? 2.357 -0.987 4.012 1.00 98.75 96 TRP A CA 1
ATOM 749 C C . TRP A 1 96 ? 1.643 -1.645 5.179 1.00 98.75 96 TRP A C 1
ATOM 751 O O . TRP A 1 96 ? 0.565 -2.216 5.018 1.00 98.75 96 TRP A O 1
ATOM 761 N N . ASP A 1 97 ? 2.247 -1.543 6.354 1.00 98.69 97 ASP A N 1
ATOM 762 C CA . ASP A 1 97 ? 1.602 -1.879 7.615 1.00 98.69 97 ASP A CA 1
ATOM 763 C C . ASP A 1 97 ? 0.630 -0.757 8.004 1.00 98.69 97 ASP A C 1
ATOM 765 O O . ASP A 1 97 ? 1.009 0.414 8.035 1.00 98.69 97 ASP A O 1
ATOM 769 N N . ILE A 1 98 ? -0.626 -1.104 8.293 1.00 98.31 98 ILE A N 1
ATOM 770 C CA . ILE A 1 98 ? -1.680 -0.119 8.575 1.00 98.31 98 ILE A CA 1
ATOM 771 C C . ILE A 1 98 ? -1.403 0.647 9.863 1.00 98.31 98 ILE A C 1
ATOM 773 O O . ILE A 1 98 ? -1.570 1.865 9.915 1.00 98.31 98 ILE A O 1
ATOM 777 N N . LYS A 1 99 ? -0.950 -0.062 10.899 1.00 97.12 99 LYS A N 1
ATOM 778 C CA . LYS A 1 99 ? -0.762 0.501 12.237 1.00 97.12 99 LYS A CA 1
ATOM 779 C C . LYS A 1 99 ? 0.340 1.555 12.263 1.00 97.12 99 LYS A C 1
ATOM 781 O O . LYS A 1 99 ? 0.236 2.542 12.985 1.00 97.12 99 LYS A O 1
ATOM 786 N N . THR A 1 100 ? 1.416 1.319 11.524 1.00 97.88 100 THR A N 1
ATOM 787 C CA . THR A 1 100 ? 2.604 2.179 11.523 1.00 97.88 100 THR A CA 1
ATOM 788 C C . THR A 1 100 ? 2.686 3.098 10.310 1.00 97.88 100 THR A C 1
ATOM 790 O O . THR A 1 100 ? 3.477 4.039 10.330 1.00 97.88 100 THR A O 1
ATOM 793 N N . GLY A 1 101 ? 1.929 2.813 9.248 1.00 97.56 101 GLY A N 1
ATOM 794 C CA . GLY A 1 101 ? 2.010 3.499 7.957 1.00 97.56 101 GLY A CA 1
ATOM 795 C C . GLY A 1 101 ? 3.328 3.277 7.211 1.00 97.56 101 GLY A C 1
ATOM 796 O O . GLY A 1 101 ? 3.589 3.927 6.200 1.00 97.56 101 GLY A O 1
ATOM 797 N N . LYS A 1 102 ? 4.194 2.381 7.699 1.00 98.19 102 LYS A N 1
ATOM 798 C CA . LYS A 1 102 ? 5.512 2.126 7.111 1.00 98.19 102 LYS A CA 1
ATOM 799 C C . LYS A 1 102 ? 5.423 1.066 6.023 1.00 98.19 102 LYS A C 1
ATOM 801 O O . LYS A 1 102 ? 4.658 0.108 6.134 1.00 98.19 102 LYS A O 1
ATOM 806 N N . LEU A 1 103 ? 6.254 1.214 4.990 1.00 98.25 103 LEU A N 1
ATOM 807 C CA . LEU A 1 103 ? 6.444 0.180 3.978 1.00 98.25 103 LEU A CA 1
ATOM 808 C C . LEU A 1 103 ? 7.005 -1.080 4.658 1.00 98.25 103 LEU A C 1
ATOM 810 O O . LEU A 1 103 ? 8.103 -1.062 5.208 1.00 98.25 103 LEU A O 1
ATOM 814 N N . TYR A 1 104 ? 6.221 -2.151 4.644 1.00 97.88 104 TYR A N 1
ATOM 815 C CA . TYR A 1 104 ? 6.525 -3.436 5.263 1.00 97.88 104 TYR A CA 1
ATOM 816 C C . TYR A 1 104 ? 7.349 -4.330 4.331 1.00 97.88 104 TYR A C 1
ATOM 818 O O . TYR A 1 104 ? 8.357 -4.902 4.737 1.00 97.88 104 TYR A O 1
ATOM 826 N N . THR A 1 105 ? 6.933 -4.459 3.069 1.00 97.81 105 THR A N 1
ATOM 827 C CA . THR A 1 105 ? 7.669 -5.233 2.062 1.00 97.81 105 THR A CA 1
ATOM 828 C C . THR A 1 105 ? 7.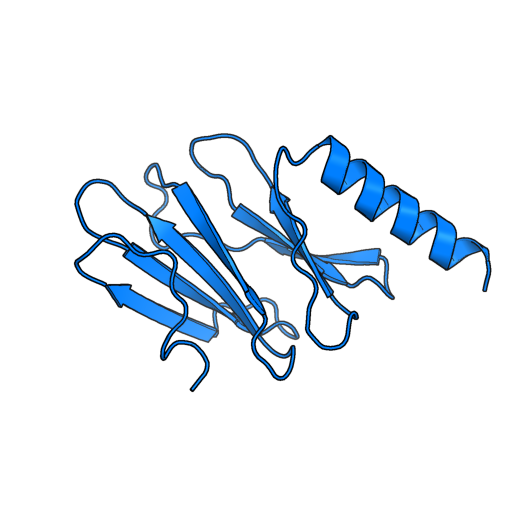327 -4.773 0.650 1.00 97.81 105 THR A C 1
ATOM 830 O O . THR A 1 105 ? 6.390 -4.000 0.438 1.00 97.81 105 THR A O 1
ATOM 833 N N . THR A 1 106 ? 8.085 -5.269 -0.322 1.00 97.50 106 THR A N 1
ATOM 834 C CA . THR A 1 106 ? 7.866 -5.008 -1.742 1.00 97.50 106 THR A CA 1
ATOM 835 C C . THR A 1 106 ? 7.912 -6.297 -2.555 1.00 97.50 106 THR A C 1
ATOM 837 O O . THR A 1 106 ? 8.459 -7.325 -2.133 1.00 97.50 106 THR A O 1
ATOM 840 N N . ARG A 1 107 ? 7.312 -6.254 -3.745 1.00 96.38 107 ARG A N 1
ATOM 841 C CA . ARG A 1 107 ? 7.414 -7.291 -4.777 1.00 96.38 107 ARG A CA 1
ATOM 842 C C . ARG A 1 107 ? 7.558 -6.631 -6.142 1.00 96.38 107 ARG A C 1
ATOM 844 O O . ARG A 1 107 ? 6.896 -5.636 -6.416 1.00 96.38 107 ARG A O 1
ATOM 851 N N . THR A 1 108 ? 8.347 -7.239 -7.019 1.00 96.00 108 THR A N 1
ATOM 852 C CA . THR A 1 108 ? 8.493 -6.795 -8.410 1.00 96.00 108 THR A CA 1
ATOM 853 C C . THR A 1 108 ? 8.072 -7.912 -9.349 1.00 96.00 108 THR A C 1
ATOM 855 O O . THR A 1 108 ? 8.350 -9.086 -9.101 1.00 96.00 108 THR A O 1
ATOM 858 N N . ARG A 1 109 ? 7.387 -7.547 -10.431 1.00 95.00 109 ARG A N 1
ATOM 859 C CA . ARG A 1 109 ? 6.993 -8.453 -11.510 1.00 95.00 109 ARG A CA 1
ATOM 860 C C . ARG A 1 109 ? 7.449 -7.878 -12.842 1.00 95.00 109 ARG A C 1
ATOM 862 O O . ARG A 1 109 ? 7.265 -6.694 -13.111 1.00 95.00 109 ARG A O 1
ATOM 869 N N . ASN A 1 110 ? 8.013 -8.741 -13.681 1.00 94.19 110 ASN A N 1
ATOM 870 C CA . ASN A 1 110 ? 8.519 -8.388 -15.012 1.00 94.19 110 ASN A CA 1
ATOM 871 C C . ASN A 1 110 ? 7.429 -8.513 -16.094 1.00 94.19 110 ASN A C 1
ATOM 873 O O . ASN A 1 110 ? 7.700 -8.933 -17.215 1.00 94.19 110 ASN A O 1
ATOM 877 N N . HIS A 1 111 ? 6.183 -8.226 -15.727 1.00 93.25 111 HIS A N 1
ATOM 878 C CA . HIS A 1 111 ? 5.044 -8.083 -16.628 1.00 93.25 111 HIS A CA 1
ATOM 879 C C . HIS A 1 111 ? 4.028 -7.122 -15.998 1.00 93.25 111 HIS A C 1
ATOM 881 O O . HIS A 1 111 ? 3.965 -6.991 -14.771 1.00 93.25 111 HIS A O 1
ATOM 887 N N . TRP A 1 112 ? 3.198 -6.496 -16.836 1.00 93.19 112 TRP A N 1
ATOM 888 C CA . TRP A 1 112 ? 2.067 -5.700 -16.369 1.00 93.19 112 TRP A CA 1
ATOM 889 C C . TRP A 1 112 ? 1.096 -6.581 -15.579 1.00 93.19 112 TRP A C 1
ATOM 891 O O . TRP A 1 112 ? 0.690 -7.648 -16.044 1.00 93.19 112 TRP A O 1
ATOM 901 N N . THR A 1 113 ? 0.691 -6.140 -14.391 1.00 94.06 113 THR A N 1
ATOM 902 C CA . THR A 1 113 ? -0.348 -6.818 -13.613 1.00 94.06 113 THR A CA 1
ATOM 903 C C . THR A 1 113 ? -1.087 -5.848 -12.699 1.00 94.06 113 THR A C 1
ATOM 905 O O . THR A 1 113 ? -0.568 -4.793 -12.342 1.00 94.06 113 THR A O 1
ATOM 908 N N . THR A 1 114 ? -2.283 -6.244 -12.274 1.00 94.25 114 THR A N 1
ATOM 909 C CA . THR A 1 114 ? -3.065 -5.628 -11.189 1.00 94.25 114 THR A CA 1
ATOM 910 C C . THR A 1 114 ? -3.366 -6.619 -10.060 1.00 94.25 114 THR A C 1
ATOM 912 O O . THR A 1 114 ? -4.096 -6.296 -9.128 1.00 94.25 114 THR A O 1
ATOM 915 N N . SER A 1 115 ? -2.824 -7.839 -10.142 1.00 93.19 115 SER A N 1
ATOM 916 C CA . SER A 1 115 ? -3.144 -8.939 -9.231 1.00 93.19 115 SER A CA 1
ATOM 917 C C . SER A 1 115 ? -2.285 -8.926 -7.967 1.00 93.19 115 SER A C 1
ATOM 919 O O . SER A 1 115 ? -1.063 -8.797 -8.036 1.00 93.19 115 SER A O 1
ATOM 921 N N . PHE A 1 116 ? -2.924 -9.202 -6.828 1.00 93.25 116 PHE A N 1
ATOM 922 C CA . PHE A 1 116 ? -2.287 -9.369 -5.517 1.00 93.25 116 PHE A CA 1
ATOM 923 C C . PHE A 1 116 ? -2.034 -10.836 -5.128 1.00 93.25 116 PHE A C 1
ATOM 925 O O . PHE A 1 116 ? -1.760 -11.133 -3.966 1.00 93.25 116 PHE A O 1
ATOM 932 N N . SER A 1 117 ? -2.114 -11.776 -6.077 1.00 91.81 117 SER A N 1
ATOM 933 C CA . SER A 1 117 ? -1.814 -13.189 -5.797 1.00 91.81 117 SER A CA 1
ATOM 934 C C . SER A 1 117 ? -0.406 -13.346 -5.203 1.00 91.81 117 SER A C 1
ATOM 936 O O . SER A 1 117 ? 0.548 -12.805 -5.762 1.00 91.81 117 SER A O 1
ATOM 938 N N . GLY A 1 118 ? -0.279 -14.027 -4.059 1.00 88.62 118 GLY A N 1
ATOM 939 C CA . GLY A 1 118 ? 0.994 -14.192 -3.339 1.00 88.62 118 GLY A CA 1
ATOM 940 C C . GLY A 1 118 ? 1.576 -12.916 -2.707 1.00 88.62 118 GLY A C 1
ATOM 941 O O . 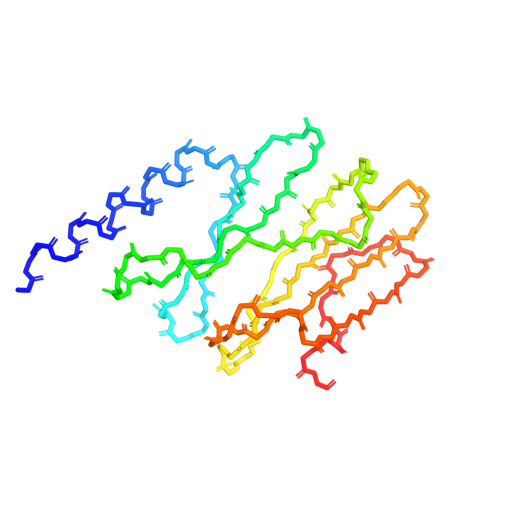GLY A 1 118 ? 2.772 -12.870 -2.436 1.00 88.62 118 GLY A O 1
ATOM 942 N N . VAL A 1 119 ? 0.779 -11.851 -2.525 1.00 93.88 119 VAL A N 1
ATOM 943 C CA . VAL A 1 119 ? 1.234 -10.616 -1.848 1.00 93.88 119 VAL A CA 1
ATOM 944 C C . VAL A 1 119 ? 1.022 -10.676 -0.332 1.00 93.88 119 VAL A C 1
ATOM 946 O O . VAL A 1 119 ? 1.864 -10.179 0.411 1.00 93.88 119 VAL A O 1
ATOM 949 N N . PHE A 1 120 ? -0.078 -11.280 0.127 1.00 90.19 120 PHE A N 1
ATOM 950 C CA . PHE A 1 120 ? -0.463 -11.332 1.546 1.00 90.19 120 PHE A CA 1
ATOM 951 C C . PHE A 1 120 ? -0.237 -12.695 2.220 1.00 90.19 120 PHE A C 1
ATOM 953 O O . PHE A 1 120 ? -0.619 -12.850 3.378 1.00 90.19 120 PHE A O 1
ATOM 960 N N . TYR A 1 121 ? 0.358 -13.659 1.511 1.00 76.12 121 TYR A N 1
ATOM 961 C CA . TYR A 1 121 ? 0.574 -15.040 1.960 1.00 76.12 121 TYR A CA 1
ATOM 962 C C . TYR A 1 121 ? 2.055 -15.400 1.888 1.00 76.12 121 TYR A C 1
ATOM 964 O O . TYR A 1 121 ? 2.716 -14.913 0.938 1.00 76.12 121 TYR A O 1
#

pLDDT: mean 86.01, std 15.08, range [42.25, 98.75]